Protein AF-A0ABD7QPH4-F1 (afdb_monomer)

Sequence (77 aa):
MLNRVYDKYLAAYTCVAGSIYDFKRNEQGVTAVEYAIVIAGVAAVVAVIFGESGTVDTLLNKIFGDIQTKVETSMGI

Foldseek 3Di:
DVVVVVVVVVVVVCVVVVVVVCVVVPCVVVVVVVVVVVVVVVVVVCCQQPNDVHVVNVVVCVVVVVVVVVVCVVVVD

Organism: Raoultella ornithinolytica (NCBI:txid54291)

Mean predicted aligned error: 10.37 Å

Secondary structure (DSSP, 8-state):
-HHHHHHHHHHHHHHHHHHHHHHHT--HHHHHHHHHHHHHHHHHHHHHHHSTTSHHHHHHHHHHHHHHHHHHHHHT-

InterPro domains:
  IPR007047 Flp/Fap pilin component [PF04964] (23-70)

Solvent-accessible surface area (backbone atoms only — not comparable to full-atom values): 4270 Å² total; per-residue (Å²): 116,68,66,67,50,53,52,50,52,50,52,50,52,51,51,52,54,47,52,53,53,49,59,77,65,56,50,68,68,58,53,51,53,52,53,51,52,51,50,52,52,52,51,51,54,49,45,54,40,67,27,90,85,10,62,51,48,51,50,49,55,49,53,53,49,54,50,50,52,52,49,32,60,74,69,75,96

Structure (mmCIF, N/CA/C/O backbone):
data_AF-A0ABD7QPH4-F1
#
_entry.id   AF-A0ABD7QPH4-F1
#
loop_
_atom_site.group_PDB
_atom_site.id
_atom_site.type_symbol
_atom_site.label_atom_id
_atom_site.label_alt_id
_atom_site.label_comp_id
_atom_site.label_asym_id
_atom_site.label_entity_id
_atom_site.label_seq_id
_atom_site.pdbx_PDB_ins_code
_atom_site.Cartn_x
_atom_site.Cartn_y
_atom_site.Cartn_z
_atom_site.occupancy
_atom_site.B_iso_or_equiv
_atom_site.auth_seq_id
_atom_site.auth_comp_id
_atom_site.auth_asym_id
_atom_site.auth_atom_id
_atom_site.pdbx_PDB_model_num
ATOM 1 N N . MET A 1 1 ? 15.926 2.672 -59.893 1.00 61.66 1 MET A N 1
ATOM 2 C CA . MET A 1 1 ? 16.150 1.618 -58.872 1.00 61.66 1 MET A CA 1
ATOM 3 C C . MET A 1 1 ? 17.175 2.025 -57.810 1.00 61.66 1 MET A C 1
ATOM 5 O O . MET A 1 1 ? 16.949 1.677 -56.661 1.00 61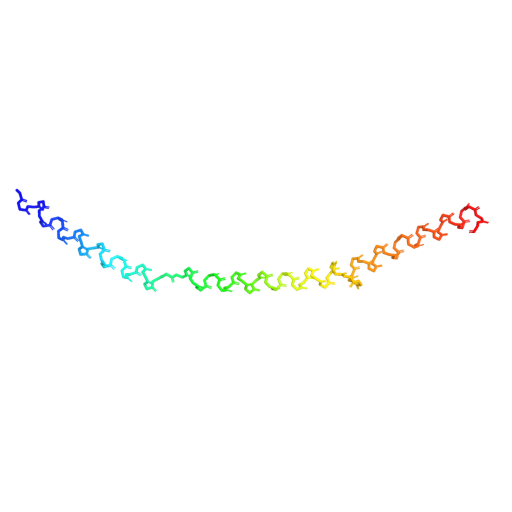.66 1 MET A O 1
ATOM 9 N N . LEU A 1 2 ? 18.219 2.806 -58.136 1.00 65.25 2 LEU A N 1
ATOM 10 C CA . LEU A 1 2 ? 19.214 3.294 -57.162 1.00 65.25 2 LEU A CA 1
ATOM 11 C C . LEU A 1 2 ? 18.639 4.099 -55.977 1.00 65.25 2 LEU A C 1
ATOM 13 O O . LEU A 1 2 ? 19.028 3.836 -54.845 1.00 65.25 2 LEU A O 1
ATOM 17 N N . ASN A 1 3 ? 17.672 4.998 -56.195 1.00 74.25 3 ASN A N 1
ATOM 18 C CA . ASN A 1 3 ? 17.079 5.781 -55.093 1.00 74.25 3 ASN A CA 1
ATOM 19 C C . ASN A 1 3 ? 16.392 4.892 -54.047 1.00 74.25 3 ASN A C 1
ATOM 21 O O . ASN A 1 3 ? 16.586 5.070 -52.856 1.00 74.25 3 ASN A O 1
ATOM 25 N N . ARG A 1 4 ? 15.704 3.833 -54.492 1.00 77.69 4 ARG A N 1
ATOM 26 C CA . ARG A 1 4 ? 15.035 2.870 -53.603 1.00 77.69 4 ARG A CA 1
ATOM 27 C C . ARG A 1 4 ? 16.027 2.062 -52.753 1.00 77.69 4 ARG A C 1
ATOM 29 O O . ARG A 1 4 ? 15.650 1.530 -51.716 1.00 77.69 4 ARG A O 1
ATOM 36 N N . VAL A 1 5 ? 17.271 1.927 -53.210 1.00 78.50 5 VAL A N 1
ATOM 37 C CA . VAL A 1 5 ? 18.347 1.259 -52.470 1.00 78.50 5 VAL A CA 1
ATOM 38 C C . VAL A 1 5 ? 18.942 2.221 -51.439 1.00 78.50 5 VAL A C 1
ATOM 40 O O . VAL A 1 5 ? 19.029 1.859 -50.271 1.00 78.50 5 VAL A O 1
ATOM 43 N N . TYR A 1 6 ? 19.249 3.460 -51.834 1.00 80.25 6 TYR A N 1
ATOM 44 C CA . TYR A 1 6 ? 19.706 4.515 -50.920 1.00 80.25 6 TYR A CA 1
ATOM 45 C C . TYR A 1 6 ? 18.707 4.798 -49.791 1.00 80.25 6 TYR A C 1
ATOM 47 O O . TYR A 1 6 ? 19.110 4.862 -48.632 1.00 80.25 6 TYR A O 1
ATOM 55 N N . ASP A 1 7 ? 17.410 4.860 -50.100 1.00 85.44 7 ASP A N 1
ATOM 56 C CA . ASP A 1 7 ? 16.354 5.058 -49.101 1.00 85.44 7 ASP A CA 1
ATOM 57 C C . ASP A 1 7 ? 16.321 3.922 -48.073 1.00 85.44 7 ASP A C 1
ATOM 59 O O . ASP A 1 7 ? 16.135 4.163 -46.883 1.00 85.44 7 ASP A O 1
ATOM 63 N N . LYS A 1 8 ? 16.557 2.674 -48.501 1.00 83.31 8 LYS A N 1
ATOM 64 C CA . LYS A 1 8 ? 16.626 1.523 -47.588 1.00 83.31 8 LYS A CA 1
ATOM 65 C C . LYS A 1 8 ? 17.857 1.568 -46.686 1.00 83.31 8 LYS A C 1
ATOM 67 O O . LYS A 1 8 ? 17.744 1.221 -45.515 1.00 83.31 8 LYS A O 1
ATOM 72 N N . TYR A 1 9 ? 19.008 1.999 -47.202 1.00 83.38 9 TYR A N 1
ATOM 73 C CA . TYR A 1 9 ? 20.220 2.164 -46.394 1.00 83.38 9 TYR A CA 1
ATOM 74 C C . TYR A 1 9 ? 20.076 3.291 -45.372 1.00 83.38 9 TYR A C 1
ATOM 76 O O . TYR A 1 9 ? 20.438 3.110 -44.211 1.00 83.38 9 TYR A O 1
ATOM 84 N N . LEU A 1 10 ? 19.500 4.425 -45.780 1.00 87.06 10 LEU A N 1
ATOM 85 C CA . LEU A 1 10 ? 19.218 5.534 -44.877 1.00 87.06 10 LEU A CA 1
ATOM 86 C C . LEU A 1 10 ? 18.212 5.112 -43.800 1.00 87.06 10 LEU A C 1
ATOM 88 O O . LEU A 1 10 ? 18.473 5.319 -42.620 1.00 87.06 10 LEU A O 1
ATOM 92 N N . ALA A 1 11 ? 17.121 4.445 -44.193 1.00 88.06 11 ALA A N 1
ATOM 93 C CA . ALA A 1 11 ? 16.109 3.934 -43.272 1.00 88.06 11 ALA A CA 1
ATOM 94 C C . ALA A 1 11 ? 16.695 2.936 -42.261 1.00 88.06 11 ALA A C 1
ATOM 96 O O . ALA A 1 11 ? 16.367 2.991 -41.076 1.00 88.06 11 ALA A O 1
ATOM 97 N N . ALA A 1 12 ? 17.591 2.049 -42.704 1.00 87.94 12 ALA A N 1
ATOM 98 C CA . ALA A 1 12 ? 18.286 1.118 -41.821 1.00 87.94 12 ALA A CA 1
ATOM 99 C C . ALA A 1 12 ? 19.207 1.854 -40.834 1.00 87.94 12 ALA A C 1
ATOM 101 O O . ALA A 1 12 ? 19.173 1.569 -39.638 1.00 87.94 12 ALA A O 1
ATOM 102 N N . TYR A 1 13 ? 19.974 2.841 -41.305 1.00 87.81 13 TYR A N 1
ATOM 103 C CA . TYR A 1 13 ? 20.835 3.657 -40.448 1.00 87.81 13 TYR A CA 1
ATOM 104 C C . TYR A 1 13 ? 20.026 4.430 -39.397 1.00 87.81 13 TYR A C 1
ATOM 106 O O . TYR A 1 13 ? 20.356 4.393 -38.213 1.00 87.81 13 TYR A O 1
ATOM 114 N N . THR A 1 14 ? 18.926 5.075 -39.797 1.00 90.06 14 THR A N 1
ATOM 115 C CA . THR A 1 14 ? 18.049 5.808 -38.873 1.00 90.06 14 THR A CA 1
ATOM 116 C C . THR A 1 14 ? 17.323 4.882 -37.905 1.00 90.06 14 THR A C 1
ATOM 118 O O . THR A 1 14 ? 17.144 5.249 -36.750 1.00 90.06 14 THR A O 1
ATOM 121 N N . CYS A 1 15 ? 16.947 3.673 -38.332 1.00 88.38 15 CYS A N 1
ATOM 122 C CA . CYS A 1 15 ? 16.327 2.673 -37.463 1.00 88.38 15 CYS A CA 1
ATOM 123 C C . CYS A 1 15 ? 17.283 2.242 -36.347 1.00 88.38 15 CYS A C 1
ATOM 125 O O . CYS A 1 15 ? 16.897 2.202 -35.180 1.00 88.38 15 CYS A O 1
ATOM 127 N N . VAL A 1 16 ? 18.541 1.950 -36.688 1.00 88.25 16 VAL A N 1
ATOM 128 C CA . VAL A 1 16 ? 19.554 1.533 -35.708 1.00 88.25 16 VAL A CA 1
ATOM 129 C C . VAL A 1 16 ? 19.937 2.696 -34.792 1.00 88.25 16 VAL A C 1
ATOM 131 O O . VAL A 1 16 ? 19.963 2.530 -33.574 1.00 88.25 16 VAL A O 1
ATOM 134 N N . ALA A 1 17 ? 20.175 3.887 -35.349 1.00 91.00 17 ALA A N 1
ATOM 135 C CA . ALA A 1 17 ? 20.489 5.077 -34.561 1.00 91.00 17 ALA A CA 1
ATOM 136 C C . ALA A 1 17 ? 19.336 5.464 -33.616 1.00 91.00 17 ALA A C 1
ATOM 138 O O . ALA A 1 17 ? 19.583 5.772 -32.450 1.00 91.00 17 ALA A O 1
ATOM 139 N N . GLY A 1 18 ? 18.089 5.383 -34.093 1.00 87.75 18 GLY A N 1
ATOM 140 C CA . GLY A 1 18 ? 16.885 5.583 -33.285 1.00 87.75 18 GLY A CA 1
ATOM 141 C C . GLY A 1 18 ? 16.768 4.550 -32.168 1.00 87.75 18 GLY A C 1
ATOM 142 O O . GLY A 1 18 ? 16.616 4.918 -31.012 1.00 87.75 18 GLY A O 1
ATOM 143 N N . SER A 1 19 ? 16.990 3.269 -32.472 1.00 86.81 19 SER A N 1
ATOM 144 C CA . SER A 1 19 ? 16.931 2.194 -31.470 1.00 86.81 19 SER A CA 1
ATOM 145 C C . SER A 1 19 ? 17.961 2.373 -30.347 1.00 86.81 19 SER A C 1
ATOM 147 O O . SER A 1 19 ? 17.660 2.124 -29.184 1.00 86.81 19 SER A O 1
ATOM 149 N N . ILE A 1 20 ? 19.177 2.829 -30.665 1.00 87.06 20 ILE A N 1
ATOM 150 C CA . ILE A 1 20 ? 20.220 3.106 -29.660 1.00 87.06 20 ILE A CA 1
ATOM 151 C C . ILE A 1 20 ? 19.866 4.345 -28.826 1.00 87.06 20 ILE A C 1
ATOM 153 O O . ILE A 1 20 ? 20.098 4.370 -27.615 1.00 87.06 20 ILE A O 1
ATOM 157 N N . TYR A 1 21 ? 19.307 5.373 -29.463 1.00 87.94 21 TYR A N 1
ATOM 158 C CA . TYR A 1 21 ? 18.842 6.580 -28.786 1.00 87.94 21 TYR A CA 1
ATOM 159 C C . TYR A 1 21 ? 17.711 6.270 -27.798 1.00 87.94 21 TYR A C 1
ATOM 161 O O . TYR A 1 21 ? 17.774 6.715 -26.649 1.00 87.94 21 TYR A O 1
ATOM 169 N N . ASP A 1 22 ? 16.744 5.458 -28.222 1.00 85.38 22 ASP A N 1
ATOM 170 C CA . ASP A 1 22 ? 15.614 5.005 -27.414 1.00 85.38 22 ASP A CA 1
ATOM 171 C C . ASP A 1 22 ? 16.075 4.070 -26.294 1.00 85.38 22 ASP A C 1
ATOM 173 O O . ASP A 1 22 ? 15.634 4.214 -25.160 1.00 85.38 22 ASP A O 1
ATOM 177 N N . PHE A 1 23 ? 17.038 3.178 -26.557 1.00 82.19 23 PHE A N 1
ATOM 178 C CA . PHE A 1 23 ? 17.631 2.317 -25.531 1.00 82.19 23 PHE A CA 1
ATOM 179 C C . PHE A 1 23 ? 18.333 3.121 -24.430 1.00 82.19 23 PHE A C 1
ATOM 181 O O . PHE A 1 23 ? 18.140 2.848 -23.248 1.00 82.19 23 PHE A O 1
ATOM 188 N N . LYS A 1 24 ? 19.115 4.149 -24.792 1.00 82.81 24 LYS A N 1
ATOM 189 C CA . LYS A 1 24 ? 19.778 5.028 -23.811 1.00 82.81 24 LYS A CA 1
ATOM 190 C C . LYS A 1 24 ? 18.774 5.849 -22.992 1.00 82.81 24 LYS A C 1
ATOM 192 O O . LYS A 1 24 ? 19.064 6.201 -21.853 1.00 82.81 24 LYS A O 1
ATOM 197 N N . ARG A 1 25 ? 17.626 6.180 -23.583 1.00 80.75 25 ARG A N 1
ATOM 198 C CA . ARG A 1 25 ? 16.521 6.912 -22.947 1.00 80.75 25 ARG A CA 1
ATOM 199 C C . ARG A 1 25 ? 15.471 5.999 -22.323 1.00 80.75 25 ARG A C 1
ATOM 201 O O . ARG A 1 25 ? 14.435 6.487 -21.886 1.00 80.75 25 ARG A O 1
ATOM 208 N N . ASN A 1 26 ? 15.701 4.691 -22.302 1.00 79.25 26 ASN A N 1
ATOM 209 C CA . ASN A 1 26 ? 14.708 3.766 -21.799 1.00 79.25 26 ASN A CA 1
ATOM 210 C C . ASN A 1 26 ? 14.641 3.848 -20.267 1.00 79.25 26 ASN A C 1
ATOM 212 O O . ASN A 1 26 ? 15.463 3.268 -19.562 1.00 79.25 26 ASN A O 1
ATOM 216 N N . GLU A 1 27 ? 13.640 4.559 -19.759 1.00 77.19 27 GLU A N 1
ATOM 217 C CA . GLU A 1 27 ? 13.393 4.740 -18.324 1.00 77.19 27 GLU A CA 1
ATOM 218 C C . GLU A 1 27 ? 12.497 3.643 -17.735 1.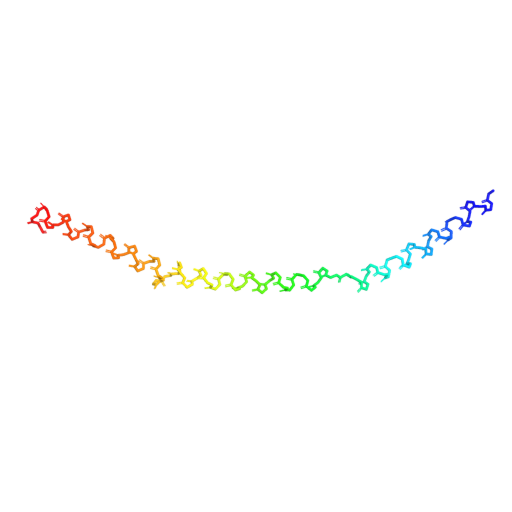00 77.19 27 GLU A C 1
ATOM 220 O O . GLU A 1 27 ? 12.316 3.592 -16.522 1.00 77.19 27 GLU A O 1
ATOM 225 N N . GLN A 1 28 ? 12.001 2.706 -18.556 1.00 73.88 28 GLN A N 1
ATOM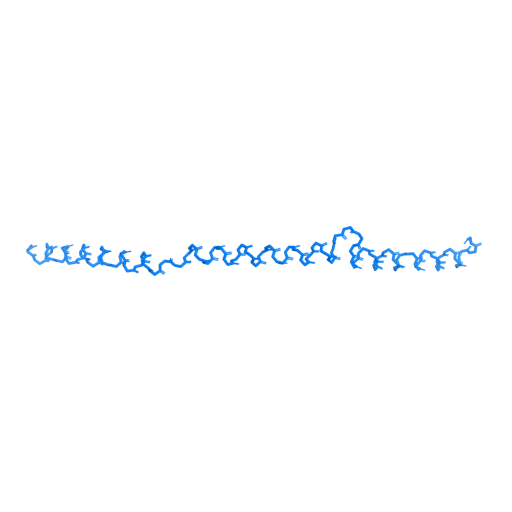 226 C CA . GLN A 1 28 ? 11.071 1.654 -18.122 1.00 73.88 28 GLN A CA 1
ATOM 227 C C . GLN A 1 28 ? 11.572 0.864 -16.902 1.00 73.88 28 GLN A C 1
ATOM 229 O O . GLN A 1 28 ? 10.775 0.490 -16.044 1.00 73.88 28 GLN A O 1
ATOM 234 N N . GLY A 1 29 ? 12.887 0.632 -16.797 1.00 64.94 29 GLY A N 1
ATOM 235 C CA . GLY A 1 29 ? 13.488 -0.055 -15.649 1.00 64.94 29 GLY A CA 1
ATOM 236 C C . GLY A 1 29 ? 13.511 0.783 -14.366 1.00 64.94 29 GLY A C 1
ATOM 237 O O . GLY A 1 29 ? 13.217 0.261 -13.294 1.00 64.94 29 GLY A O 1
ATOM 238 N N . VAL A 1 30 ? 13.817 2.080 -14.464 1.00 72.38 30 VAL A N 1
ATOM 239 C CA . VAL A 1 30 ? 13.847 3.001 -13.311 1.00 72.38 30 VAL A CA 1
ATOM 240 C C . VAL A 1 30 ? 12.427 3.235 -12.802 1.00 72.38 30 VAL A C 1
ATOM 242 O O . VAL A 1 30 ? 12.159 3.081 -11.613 1.00 72.38 30 VAL A O 1
ATOM 245 N N . THR A 1 31 ? 11.495 3.457 -13.725 1.00 78.75 31 THR A N 1
ATOM 246 C CA . THR A 1 31 ? 10.072 3.622 -13.436 1.00 78.75 31 THR A CA 1
ATOM 247 C C . THR A 1 31 ? 9.479 2.400 -12.724 1.00 78.75 31 THR A C 1
ATOM 249 O O . THR A 1 31 ? 8.693 2.546 -11.790 1.00 78.75 31 THR A O 1
ATOM 252 N N . ALA A 1 32 ? 9.873 1.179 -13.105 1.00 82.75 32 ALA A N 1
ATOM 253 C CA . ALA A 1 32 ? 9.400 -0.033 -12.435 1.00 82.75 32 ALA A CA 1
ATOM 254 C C . ALA A 1 32 ? 9.841 -0.109 -10.960 1.00 82.75 32 ALA A C 1
ATOM 256 O O . ALA A 1 32 ? 9.053 -0.509 -10.102 1.00 82.75 32 ALA A O 1
ATOM 257 N N . VAL A 1 33 ? 11.076 0.300 -10.652 1.00 84.19 33 VAL A N 1
ATOM 258 C CA . VAL A 1 33 ? 11.606 0.303 -9.277 1.00 84.19 33 VAL A CA 1
ATOM 259 C C . VAL A 1 33 ? 10.931 1.378 -8.424 1.00 84.19 33 VAL A C 1
ATOM 261 O O . VAL A 1 33 ? 10.591 1.119 -7.270 1.00 84.19 33 VAL A O 1
ATOM 264 N N . GLU A 1 34 ? 10.680 2.559 -8.986 1.00 86.50 34 GLU A N 1
ATOM 265 C CA . GLU A 1 34 ? 9.978 3.642 -8.290 1.00 86.50 34 GLU A CA 1
ATOM 266 C C . GLU A 1 34 ? 8.560 3.224 -7.894 1.00 86.50 34 GLU A C 1
ATOM 268 O O . GLU A 1 34 ? 8.194 3.310 -6.719 1.00 86.50 34 GLU A O 1
ATOM 273 N N . TYR A 1 35 ? 7.781 2.685 -8.838 1.00 90.62 35 TYR A N 1
ATOM 274 C CA . TYR A 1 35 ? 6.433 2.204 -8.536 1.00 90.62 35 TYR A CA 1
ATOM 275 C C . TYR A 1 35 ? 6.438 1.041 -7.539 1.00 90.62 35 TYR A C 1
ATOM 277 O O . TYR A 1 35 ? 5.553 0.978 -6.687 1.00 90.62 35 TYR A O 1
ATOM 285 N N . ALA A 1 36 ? 7.438 0.154 -7.580 1.00 86.81 36 ALA A N 1
ATOM 286 C CA . ALA A 1 36 ? 7.553 -0.934 -6.610 1.00 86.81 36 ALA A CA 1
ATOM 287 C C . ALA A 1 36 ? 7.727 -0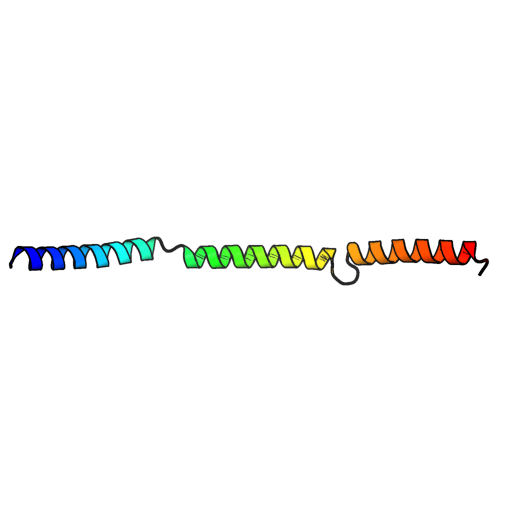.414 -5.171 1.00 86.81 36 ALA A C 1
ATOM 289 O O . ALA A 1 36 ? 7.058 -0.894 -4.254 1.00 86.81 36 ALA A O 1
ATOM 290 N N . ILE A 1 37 ? 8.575 0.599 -4.968 1.00 91.94 37 ILE A N 1
ATOM 291 C CA . ILE A 1 37 ? 8.789 1.207 -3.646 1.00 91.94 37 ILE A CA 1
ATOM 292 C C . ILE A 1 37 ? 7.543 1.979 -3.195 1.00 91.94 37 ILE A C 1
ATOM 294 O O . ILE A 1 37 ? 7.156 1.886 -2.029 1.00 91.94 37 ILE A O 1
ATOM 298 N N . VAL A 1 38 ? 6.874 2.690 -4.108 1.00 94.31 38 VAL A N 1
ATOM 299 C CA . VAL A 1 38 ? 5.609 3.382 -3.808 1.00 94.31 38 VAL A CA 1
ATOM 300 C C . VAL A 1 38 ? 4.547 2.388 -3.334 1.00 94.31 38 VAL A C 1
ATOM 302 O O . VAL A 1 38 ? 3.921 2.614 -2.299 1.00 94.31 38 VAL A O 1
ATOM 305 N N . ILE A 1 39 ? 4.377 1.260 -4.031 1.00 94.69 39 ILE A N 1
ATOM 306 C CA . ILE A 1 39 ? 3.420 0.213 -3.646 1.00 94.69 39 ILE A CA 1
ATOM 307 C C . ILE A 1 39 ? 3.765 -0.364 -2.270 1.00 94.69 39 ILE A C 1
ATOM 309 O O . ILE A 1 39 ? 2.869 -0.526 -1.443 1.00 94.69 39 ILE A O 1
ATOM 313 N N . ALA A 1 40 ? 5.045 -0.626 -1.989 1.00 95.00 40 ALA A N 1
ATOM 314 C CA . ALA A 1 40 ? 5.479 -1.113 -0.681 1.00 95.00 40 ALA A CA 1
ATOM 315 C C . ALA A 1 40 ? 5.162 -0.111 0.446 1.00 95.00 40 ALA A C 1
ATOM 317 O O . ALA A 1 40 ? 4.666 -0.505 1.502 1.00 95.00 40 ALA A O 1
ATOM 318 N N . GLY A 1 41 ? 5.384 1.186 0.209 1.00 96.06 41 GLY A N 1
ATOM 319 C CA . GLY A 1 41 ? 5.040 2.245 1.159 1.00 96.06 41 GLY A CA 1
ATOM 320 C C . GLY A 1 41 ? 3.536 2.333 1.423 1.00 96.06 41 GLY A C 1
ATOM 321 O O . GLY A 1 41 ? 3.112 2.374 2.577 1.00 96.06 41 GLY A O 1
ATOM 322 N N . VAL A 1 42 ? 2.717 2.291 0.368 1.00 96.62 42 VAL A N 1
ATOM 323 C CA . VAL A 1 42 ? 1.251 2.281 0.498 1.00 96.62 42 VAL A CA 1
ATOM 324 C C . VAL A 1 42 ? 0.783 1.040 1.260 1.00 96.62 42 VAL A C 1
ATOM 326 O O . VAL A 1 42 ? -0.023 1.161 2.180 1.00 96.62 42 VAL A O 1
ATOM 329 N N . ALA A 1 43 ? 1.317 -0.141 0.938 1.00 95.94 43 ALA A N 1
ATOM 330 C CA . ALA A 1 43 ? 0.977 -1.384 1.624 1.00 95.94 43 ALA A CA 1
ATOM 331 C C . ALA A 1 43 ? 1.311 -1.329 3.122 1.00 95.94 43 ALA A C 1
ATOM 333 O O . ALA A 1 43 ? 0.503 -1.767 3.938 1.00 95.94 43 ALA A O 1
ATOM 334 N N . ALA A 1 44 ? 2.450 -0.741 3.497 1.00 95.75 44 ALA A N 1
ATOM 335 C CA . ALA A 1 44 ? 2.823 -0.560 4.897 1.00 95.75 44 ALA A CA 1
ATOM 336 C C . ALA A 1 44 ? 1.833 0.346 5.648 1.00 95.75 44 ALA A C 1
ATOM 338 O O . ALA A 1 44 ? 1.392 0.003 6.743 1.00 95.75 44 ALA A O 1
ATOM 339 N N . VAL A 1 45 ? 1.431 1.473 5.049 1.00 95.62 45 VAL A N 1
ATOM 340 C CA . VAL A 1 45 ? 0.438 2.381 5.650 1.00 95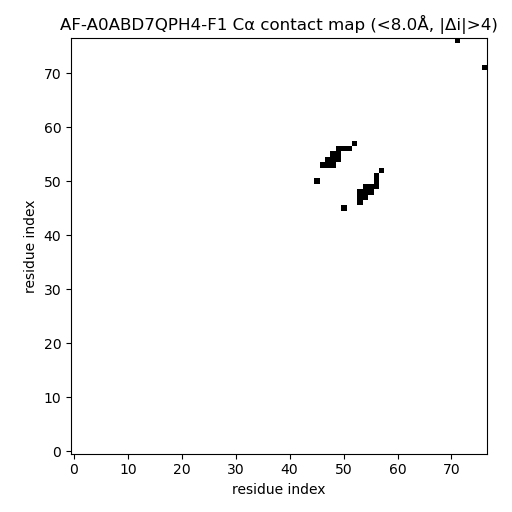.62 45 VAL A CA 1
ATOM 341 C C . VAL A 1 45 ? -0.912 1.683 5.814 1.00 95.62 45 VAL A C 1
ATOM 343 O O . VAL A 1 45 ? -1.519 1.752 6.882 1.00 95.62 45 VAL A O 1
ATOM 346 N N . VAL A 1 46 ? -1.367 0.969 4.781 1.00 96.25 46 VAL A N 1
ATOM 347 C CA . VAL A 1 46 ? -2.619 0.203 4.832 1.00 96.25 46 VAL A CA 1
ATOM 348 C C . VAL A 1 46 ? -2.553 -0.868 5.921 1.00 96.25 46 VAL A C 1
ATOM 350 O O . VAL A 1 46 ? -3.499 -0.992 6.692 1.00 96.25 46 VAL A O 1
ATOM 353 N N . ALA A 1 47 ? -1.436 -1.586 6.047 1.00 94.69 47 ALA A N 1
ATOM 354 C CA . ALA A 1 47 ? -1.259 -2.612 7.069 1.00 94.69 47 ALA A CA 1
ATOM 355 C C . ALA A 1 47 ? -1.311 -2.049 8.498 1.00 94.69 47 ALA A C 1
ATOM 357 O O . ALA A 1 47 ? -1.884 -2.683 9.373 1.00 94.69 47 ALA A O 1
ATOM 358 N N . VAL A 1 48 ? -0.774 -0.853 8.754 1.00 95.19 48 VAL A N 1
ATOM 359 C CA . VAL A 1 48 ? -0.855 -0.231 10.090 1.00 95.19 48 VAL A CA 1
ATOM 360 C C . VAL A 1 48 ? -2.283 0.216 10.420 1.00 95.19 48 VAL A C 1
ATOM 362 O O . VAL A 1 48 ? -2.743 0.064 11.550 1.00 95.19 48 VAL A O 1
ATOM 365 N N . ILE A 1 49 ? -2.999 0.777 9.445 1.00 96.19 49 ILE A N 1
ATOM 366 C CA . ILE A 1 49 ? -4.346 1.321 9.671 1.00 96.19 49 ILE A CA 1
ATOM 367 C C . ILE A 1 49 ? -5.387 0.200 9.786 1.00 96.19 49 ILE A C 1
ATOM 369 O O . ILE A 1 49 ? -6.248 0.250 10.669 1.00 96.19 49 ILE A O 1
ATOM 373 N N . PHE A 1 50 ? -5.309 -0.786 8.891 1.00 95.31 50 PHE A N 1
ATOM 374 C CA . PHE A 1 50 ? -6.314 -1.836 8.700 1.00 95.31 50 PHE A CA 1
ATOM 375 C C . PHE A 1 50 ? -5.867 -3.222 9.171 1.00 95.31 50 PHE A C 1
ATOM 377 O O . PHE A 1 50 ? -6.648 -4.166 9.081 1.00 95.31 50 PHE A O 1
ATOM 384 N N . GLY A 1 51 ? -4.626 -3.373 9.632 1.00 92.19 51 GLY A N 1
ATOM 385 C CA . GLY A 1 51 ? -4.151 -4.622 10.216 1.00 92.19 51 GLY A CA 1
ATOM 386 C C . GLY A 1 51 ? -4.859 -4.957 11.526 1.00 92.19 51 GLY A C 1
ATOM 387 O O . GLY A 1 51 ? -5.590 -4.147 12.099 1.00 92.19 51 GLY A O 1
ATOM 388 N N . GLU A 1 52 ? -4.613 -6.172 12.005 1.00 89.19 52 GLU A N 1
ATOM 389 C CA . GLU A 1 52 ? -5.080 -6.630 13.313 1.00 89.19 52 GLU A CA 1
ATOM 390 C C . GLU A 1 52 ? -4.552 -5.703 14.418 1.00 89.19 52 GLU A C 1
ATOM 392 O O . GLU A 1 52 ? -3.376 -5.335 14.410 1.00 89.19 52 GLU A O 1
ATOM 397 N N . SER A 1 53 ? -5.420 -5.287 15.348 1.00 88.25 53 SER A N 1
ATOM 398 C CA . SER A 1 53 ? -5.117 -4.238 16.339 1.00 88.25 53 SER A CA 1
ATOM 399 C C . SER A 1 53 ? -4.771 -2.861 15.745 1.00 88.25 53 SER A C 1
ATOM 401 O O . SER A 1 53 ? -4.267 -1.980 16.444 1.00 88.25 53 SER A O 1
ATOM 403 N N . GLY A 1 54 ? -5.044 -2.647 14.457 1.00 91.50 54 GLY A N 1
ATOM 404 C CA . GLY A 1 54 ? -4.893 -1.361 13.794 1.00 91.50 54 GLY A CA 1
ATOM 405 C C . GLY A 1 54 ? -5.889 -0.320 14.302 1.00 91.50 54 GLY A C 1
ATOM 406 O O . GLY A 1 54 ? -6.796 -0.588 15.101 1.00 91.50 54 GLY A O 1
ATOM 407 N N . THR A 1 55 ? -5.744 0.908 13.806 1.00 94.50 55 THR A N 1
ATOM 408 C CA . THR A 1 55 ? -6.622 2.024 14.188 1.00 94.50 55 THR A CA 1
ATOM 409 C C . THR A 1 55 ? -8.088 1.728 13.882 1.00 94.50 55 THR A C 1
ATOM 411 O O . THR A 1 55 ? -8.957 2.036 14.697 1.00 94.50 55 THR A O 1
ATOM 414 N N . VAL A 1 56 ? -8.367 1.122 12.725 1.00 95.12 56 VAL A N 1
ATOM 415 C CA . VAL A 1 56 ? -9.740 0.814 12.307 1.00 95.12 56 VAL A CA 1
ATOM 416 C C . VAL A 1 56 ? -10.341 -0.289 13.171 1.00 95.12 56 VAL A C 1
ATOM 418 O O . VAL A 1 56 ? -11.458 -0.126 13.649 1.00 95.12 56 VAL A O 1
ATOM 421 N N . ASP A 1 57 ? -9.597 -1.362 13.429 1.00 95.69 57 ASP A N 1
ATOM 422 C CA . ASP A 1 57 ? -10.049 -2.467 14.280 1.00 95.69 57 ASP A CA 1
ATOM 423 C C . ASP A 1 57 ? -10.374 -1.983 15.703 1.00 95.69 57 ASP A C 1
ATOM 425 O O . ASP A 1 57 ? -11.478 -2.182 16.207 1.00 95.69 57 ASP A O 1
ATOM 429 N N . THR A 1 58 ? -9.466 -1.213 16.309 1.00 95.88 58 THR A N 1
ATOM 430 C CA . THR A 1 58 ? -9.681 -0.615 17.638 1.00 95.88 58 THR A CA 1
ATOM 431 C C . THR A 1 58 ? -10.924 0.277 17.671 1.00 95.88 58 THR A C 1
ATOM 433 O O . THR A 1 58 ? -11.715 0.222 18.617 1.00 95.88 58 THR A O 1
ATOM 436 N N . LEU A 1 59 ? -11.115 1.109 16.642 1.00 95.75 59 LEU A N 1
ATOM 437 C CA . LEU A 1 59 ? -12.266 2.002 16.548 1.00 95.75 59 LEU A CA 1
ATOM 438 C C . LEU A 1 59 ? -13.576 1.216 16.429 1.00 95.75 59 LEU A C 1
ATOM 440 O O . LEU A 1 59 ? -14.538 1.533 17.127 1.00 95.75 59 LEU A O 1
ATOM 444 N N . LEU A 1 60 ? -13.611 0.198 15.567 1.00 96.12 60 LEU A N 1
ATOM 445 C CA . LEU A 1 60 ? -14.789 -0.643 15.369 1.00 96.12 60 LEU A CA 1
ATOM 446 C C . LEU A 1 60 ? -15.139 -1.401 16.649 1.00 96.12 60 LEU A C 1
ATOM 448 O O . LEU A 1 60 ? -16.285 -1.331 17.089 1.00 96.12 60 LEU A O 1
ATOM 452 N N . ASN A 1 61 ? -14.158 -2.034 17.295 1.00 96.50 61 ASN A N 1
ATOM 453 C CA . ASN A 1 61 ? -14.361 -2.750 18.555 1.00 96.50 61 ASN A CA 1
ATOM 454 C C . ASN A 1 61 ? -14.910 -1.828 19.647 1.00 96.50 61 ASN A C 1
ATOM 456 O O . ASN A 1 61 ? -15.835 -2.202 20.366 1.00 96.50 61 ASN A O 1
ATOM 460 N N . LYS A 1 62 ? -14.415 -0.588 19.728 1.00 96.69 62 LYS A N 1
ATOM 461 C CA . LYS A 1 62 ? -14.944 0.405 20.665 1.00 96.69 62 LYS A CA 1
ATOM 462 C C . LYS A 1 62 ? -16.391 0.785 20.352 1.00 96.69 62 LYS A C 1
ATOM 464 O O . LYS A 1 62 ? -17.225 0.773 21.249 1.00 96.69 62 LYS A O 1
ATOM 469 N N . ILE A 1 63 ? -16.701 1.111 19.097 1.00 96.44 63 ILE A N 1
ATOM 470 C CA . ILE A 1 63 ? -18.056 1.520 18.698 1.00 96.44 63 ILE A CA 1
ATOM 471 C C . ILE A 1 63 ? -19.058 0.396 18.967 1.00 96.44 63 ILE A C 1
ATOM 473 O O . ILE A 1 63 ? -20.115 0.641 19.546 1.00 96.44 63 ILE A O 1
ATOM 477 N N . PHE A 1 64 ? -18.735 -0.835 18.570 1.00 96.38 64 PHE A N 1
ATOM 478 C CA . PHE A 1 64 ? -19.626 -1.968 18.791 1.00 96.38 64 PHE A CA 1
ATOM 479 C C . PHE A 1 64 ? -19.730 -2.343 20.271 1.00 96.38 64 PHE A C 1
ATOM 481 O O . PHE A 1 64 ? -20.831 -2.657 20.716 1.00 96.38 64 PHE A O 1
ATOM 488 N N . GLY A 1 65 ? -18.652 -2.216 21.050 1.00 96.75 65 GLY A N 1
ATOM 489 C CA . GLY A 1 65 ? -18.691 -2.379 22.506 1.00 96.75 65 GLY A CA 1
ATOM 490 C C . GLY A 1 65 ? -19.573 -1.336 23.203 1.00 96.75 65 GLY A C 1
ATOM 491 O O . GLY A 1 65 ? -20.382 -1.682 24.064 1.00 96.75 65 GLY A O 1
ATOM 492 N N . ASP A 1 66 ? -19.496 -0.068 22.788 1.00 96.62 66 ASP A N 1
ATOM 493 C CA . ASP A 1 66 ? -20.353 1.004 23.309 1.00 96.62 66 ASP A CA 1
ATOM 494 C C . ASP A 1 66 ? -21.831 0.756 22.958 1.00 96.62 66 ASP A C 1
ATOM 496 O O . ASP A 1 66 ? -22.720 0.971 23.785 1.00 96.62 66 ASP A O 1
ATOM 500 N N . ILE A 1 67 ? -22.115 0.286 21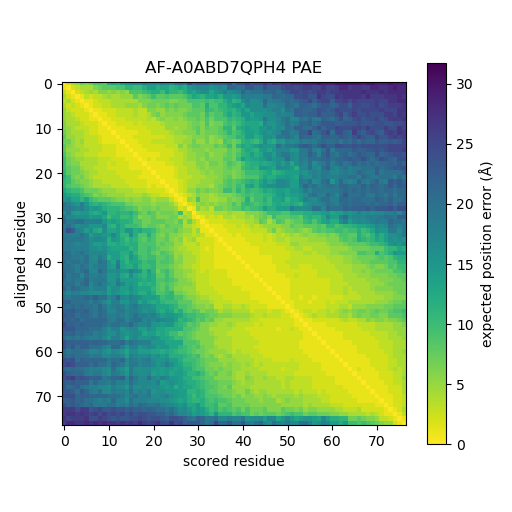.737 1.00 96.12 67 ILE A N 1
ATOM 501 C CA . ILE A 1 67 ? -23.475 -0.081 21.315 1.00 96.12 67 ILE A CA 1
ATOM 502 C C . ILE A 1 67 ? -23.985 -1.270 22.129 1.00 96.12 67 ILE A C 1
ATOM 504 O O . ILE A 1 67 ? -25.099 -1.201 22.643 1.00 96.12 67 ILE A O 1
ATOM 508 N N . GLN A 1 68 ? -23.182 -2.326 22.280 1.00 94.50 68 GLN A N 1
ATOM 509 C CA . GLN A 1 68 ? -23.529 -3.495 23.085 1.00 94.50 68 GLN A CA 1
ATOM 510 C C . GLN A 1 68 ? -23.877 -3.081 24.517 1.00 94.50 68 GLN A C 1
ATOM 512 O O . GLN A 1 68 ? -24.972 -3.378 24.985 1.00 94.50 68 GLN A O 1
ATOM 517 N N . THR A 1 69 ? -23.014 -2.285 25.152 1.00 95.81 69 THR A N 1
ATOM 518 C CA . THR A 1 69 ? -23.226 -1.781 26.516 1.00 95.81 69 THR A CA 1
ATOM 519 C C . THR A 1 69 ? -24.534 -0.993 26.627 1.00 95.81 69 THR A C 1
ATOM 521 O O . THR A 1 69 ? -25.291 -1.148 27.586 1.00 95.81 69 THR A O 1
ATOM 524 N N . LYS A 1 70 ? -24.843 -0.143 25.636 1.00 94.94 70 LYS A N 1
ATOM 525 C CA . LYS A 1 70 ? -26.103 0.615 25.604 1.00 94.94 70 LYS A CA 1
ATOM 526 C C . LYS A 1 70 ? -27.326 -0.281 25.438 1.00 94.94 70 LYS A C 1
ATOM 528 O O . LYS A 1 7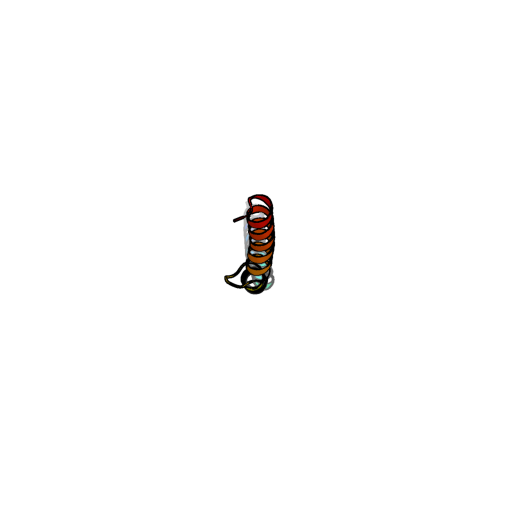0 ? -28.361 0.012 26.035 1.00 94.94 70 LYS A O 1
ATOM 533 N N . VAL A 1 71 ? -27.232 -1.328 24.621 1.00 95.00 71 VAL A N 1
ATOM 534 C CA . VAL A 1 71 ? -28.319 -2.291 24.414 1.00 95.00 71 VAL A CA 1
ATOM 535 C C . VAL A 1 71 ? -28.561 -3.098 25.685 1.00 95.00 71 VAL A C 1
ATOM 537 O O . VAL A 1 71 ? -29.697 -3.130 26.144 1.00 95.00 71 VAL A O 1
ATOM 540 N N . GLU A 1 72 ? -27.514 -3.649 26.297 1.00 94.62 72 GLU A N 1
ATOM 541 C CA . GLU A 1 72 ? -27.572 -4.372 27.579 1.00 94.62 72 GLU A CA 1
ATOM 542 C C . GLU A 1 72 ? -28.220 -3.500 28.665 1.00 94.62 72 GLU A C 1
ATOM 544 O O . GLU A 1 72 ? -29.272 -3.841 29.209 1.00 94.62 72 GLU A O 1
ATOM 549 N N . THR A 1 73 ? -27.722 -2.268 28.823 1.00 94.69 73 THR A N 1
ATOM 550 C CA . THR A 1 73 ? -28.295 -1.280 29.753 1.00 94.69 73 THR A CA 1
ATOM 551 C C . THR A 1 73 ? -29.777 -0.996 29.470 1.00 94.69 73 THR A C 1
ATOM 553 O O . THR A 1 73 ? -30.572 -0.878 30.400 1.00 94.69 73 THR A O 1
ATOM 556 N N . SER A 1 74 ? -30.174 -0.883 28.196 1.00 92.38 74 SER A N 1
ATOM 557 C CA . SER A 1 74 ? -31.573 -0.622 27.813 1.00 92.38 74 SER A CA 1
ATOM 558 C C . SER A 1 74 ? -32.481 -1.836 28.028 1.00 92.38 74 SER A C 1
ATOM 560 O O . SER A 1 74 ? -33.682 -1.674 2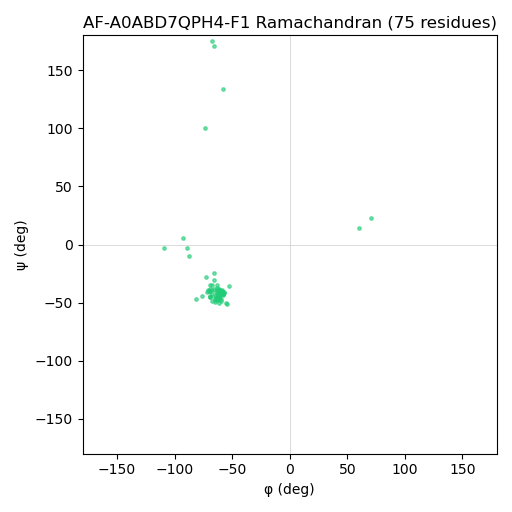8.236 1.00 92.38 74 SER A O 1
ATOM 562 N N . MET A 1 75 ? -31.920 -3.043 27.963 1.00 90.25 75 MET A N 1
ATOM 563 C CA . MET A 1 75 ? -32.622 -4.304 28.195 1.00 90.25 75 MET A CA 1
ATOM 564 C C . MET A 1 75 ? -32.642 -4.713 29.676 1.00 90.25 75 MET A C 1
ATOM 566 O O . MET A 1 75 ? -33.386 -5.625 30.031 1.00 90.25 75 MET A O 1
ATOM 570 N N . GL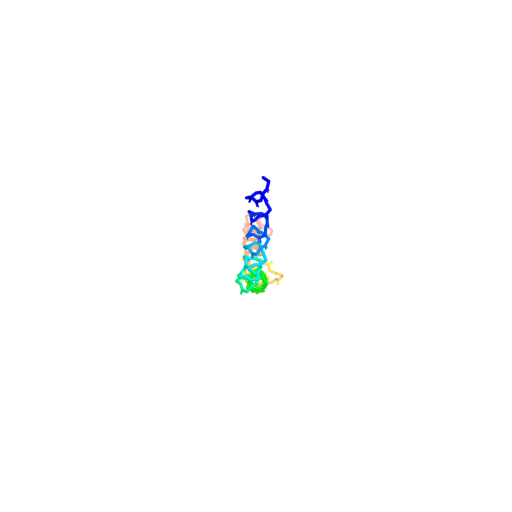Y A 1 76 ? -31.885 -4.027 30.541 1.00 79.50 76 GLY A N 1
ATOM 571 C CA . GLY A 1 76 ? -31.831 -4.301 31.979 1.00 79.50 76 GLY A CA 1
ATOM 572 C C . GLY A 1 76 ? -31.128 -5.615 32.334 1.00 79.50 76 GLY A C 1
ATOM 573 O O . GLY A 1 76 ? -31.402 -6.173 33.397 1.00 79.50 76 GLY A O 1
ATOM 574 N N . ILE A 1 77 ? -30.269 -6.101 31.435 1.00 61.78 77 ILE A N 1
ATOM 575 C CA . ILE A 1 77 ? -29.380 -7.262 31.599 1.00 61.78 77 ILE A CA 1
ATOM 576 C C . ILE A 1 77 ? -27.930 -6.802 31.623 1.00 61.78 77 ILE A C 1
ATOM 578 O O . ILE A 1 77 ? -27.627 -5.807 30.929 1.00 61.78 77 ILE A O 1
#

Radius of gyration: 31.64 Å; Cα contacts (8 Å, |Δi|>4): 14; chains: 1; bounding box: 54×14×91 Å

pLDDT: mean 88.22, std 8.72, range [61.66, 96.75]